Protein AF-A0A7Y2H8W0-F1 (afdb_monomer_lite)

Sequence (73 aa):
MTKNVGVVDRIIRFVAMDLLLGFTLMGFEIPGYLTNICFIISIYLGFTVLFGLSPIYHFLKISTIEESGDPID

pLDDT: mean 70.59, std 15.33, range [38.0, 90.75]

Radius of gyration: 16.25 Å; chains: 1; bounding box: 34×17×56 Å

Structure (mmCIF, N/CA/C/O backbone):
data_AF-A0A7Y2H8W0-F1
#
_entry.id   AF-A0A7Y2H8W0-F1
#
loop_
_atom_site.group_PDB
_atom_site.id
_atom_site.type_symbol
_atom_site.label_atom_id
_atom_site.label_alt_id
_atom_site.label_comp_id
_atom_site.label_asym_id
_atom_site.label_entity_id
_atom_site.label_seq_id
_atom_site.pdbx_PDB_ins_code
_atom_site.Cartn_x
_atom_site.Cartn_y
_atom_site.Cartn_z
_atom_site.occupancy
_atom_site.B_iso_or_equiv
_atom_site.auth_seq_id
_atom_site.auth_comp_id
_atom_site.auth_asym_id
_atom_site.auth_atom_id
_atom_site.pdbx_PDB_model_num
ATOM 1 N N . MET A 1 1 ? -22.385 6.335 17.713 1.00 38.00 1 MET A N 1
ATOM 2 C CA . MET A 1 1 ? -22.475 5.824 16.325 1.00 38.00 1 MET A CA 1
ATOM 3 C C . MET A 1 1 ? -21.082 5.935 15.706 1.00 38.00 1 MET A C 1
ATOM 5 O O . MET A 1 1 ? -20.801 6.886 15.000 1.00 38.00 1 MET A O 1
ATOM 9 N N . THR A 1 2 ? -20.165 5.039 16.084 1.00 44.50 2 THR A N 1
ATOM 10 C CA . THR A 1 2 ? -18.706 5.215 15.871 1.00 44.50 2 THR A CA 1
ATOM 11 C C . THR A 1 2 ? -17.996 3.944 15.390 1.00 44.50 2 THR A C 1
ATOM 13 O O . THR A 1 2 ? -16.788 3.958 15.200 1.00 44.50 2 THR A O 1
ATOM 16 N N . LYS A 1 3 ? -18.731 2.855 15.119 1.00 50.03 3 LYS A N 1
ATOM 17 C CA . LYS A 1 3 ? -18.147 1.548 14.763 1.00 50.03 3 LYS A CA 1
ATOM 18 C C . LYS A 1 3 ? -17.746 1.383 13.287 1.00 50.03 3 LYS A C 1
ATOM 20 O O . LYS A 1 3 ? -17.028 0.454 12.967 1.00 50.03 3 LYS A O 1
ATOM 25 N N . ASN A 1 4 ? -18.138 2.288 12.383 1.00 56.09 4 ASN A N 1
ATOM 26 C CA . ASN A 1 4 ? -17.920 2.079 10.938 1.00 56.09 4 ASN A CA 1
ATOM 27 C C . ASN A 1 4 ? -16.718 2.827 10.341 1.00 56.09 4 ASN A C 1
ATOM 29 O O . ASN A 1 4 ? -16.387 2.598 9.181 1.00 56.09 4 ASN A O 1
ATOM 33 N N . VAL A 1 5 ? -16.051 3.710 11.093 1.00 61.81 5 VAL A N 1
ATOM 34 C CA . VAL A 1 5 ? -14.961 4.537 10.538 1.00 61.81 5 VAL A CA 1
ATOM 35 C C . VAL A 1 5 ? -13.742 3.683 10.162 1.00 61.81 5 VAL A C 1
ATOM 37 O O . VAL A 1 5 ? -13.171 3.883 9.094 1.00 61.81 5 VAL A O 1
ATOM 40 N N . GLY A 1 6 ? -13.390 2.682 10.979 1.00 66.38 6 GLY A N 1
ATOM 41 C CA . GLY A 1 6 ? -12.259 1.789 10.697 1.00 66.38 6 GLY A CA 1
ATOM 42 C C . GLY A 1 6 ? -12.486 0.877 9.487 1.00 66.38 6 GLY A C 1
ATOM 43 O O . GLY A 1 6 ? -11.574 0.667 8.690 1.00 66.38 6 GLY A O 1
ATOM 44 N N . VAL A 1 7 ? -13.712 0.374 9.304 1.00 71.69 7 VAL A N 1
ATOM 45 C CA . VAL A 1 7 ? -14.068 -0.484 8.159 1.00 71.69 7 VAL A CA 1
ATOM 46 C C . VAL A 1 7 ? -14.037 0.306 6.851 1.00 71.69 7 VAL A C 1
ATOM 48 O O . VAL A 1 7 ? -13.453 -0.153 5.872 1.00 71.69 7 VAL A O 1
ATOM 51 N N . VAL A 1 8 ? -14.614 1.511 6.837 1.00 76.75 8 VAL A N 1
ATOM 52 C CA . VAL A 1 8 ? -14.621 2.376 5.647 1.00 76.75 8 VAL A CA 1
ATOM 53 C C . VAL A 1 8 ? -13.196 2.771 5.242 1.00 76.75 8 VAL A C 1
ATOM 55 O O . VAL A 1 8 ? -12.866 2.704 4.060 1.00 76.75 8 VAL A O 1
ATOM 58 N N . ASP A 1 9 ? -12.323 3.100 6.198 1.00 76.62 9 ASP A N 1
ATOM 59 C CA . ASP A 1 9 ? -10.911 3.403 5.922 1.00 76.62 9 ASP A CA 1
ATOM 60 C C . ASP A 1 9 ? -10.161 2.206 5.307 1.00 76.62 9 ASP A C 1
ATOM 62 O O . ASP A 1 9 ? -9.453 2.358 4.308 1.00 76.62 9 ASP A O 1
ATOM 66 N N . ARG A 1 10 ? -10.374 0.989 5.829 1.00 77.81 10 ARG A N 1
ATOM 67 C CA . ARG A 1 10 ? -9.785 -0.232 5.249 1.00 77.81 10 ARG A CA 1
ATOM 68 C C . ARG A 1 10 ? -10.264 -0.480 3.818 1.00 77.81 10 ARG A C 1
ATOM 70 O O . ARG A 1 10 ? -9.454 -0.865 2.979 1.00 77.81 10 ARG A O 1
ATOM 77 N N . ILE A 1 11 ? -11.538 -0.216 3.518 1.00 83.44 11 ILE A N 1
ATOM 78 C CA . ILE A 1 11 ? -12.083 -0.332 2.156 1.00 83.44 11 ILE A CA 1
ATOM 79 C C . ILE A 1 11 ? -11.416 0.682 1.220 1.00 83.44 11 ILE A C 1
ATOM 81 O O . ILE A 1 11 ? -10.992 0.311 0.129 1.00 83.44 11 ILE A O 1
ATOM 85 N N . ILE A 1 12 ? -11.257 1.939 1.646 1.00 85.38 12 ILE A N 1
ATOM 86 C CA . ILE A 1 12 ? -10.589 2.973 0.838 1.00 85.38 12 ILE A CA 1
ATOM 87 C C . ILE A 1 12 ? -9.140 2.569 0.529 1.00 85.38 12 ILE A C 1
ATOM 89 O O . ILE A 1 12 ? -8.702 2.673 -0.617 1.00 85.38 12 ILE A O 1
ATOM 93 N N . ARG A 1 13 ? -8.400 2.056 1.520 1.00 85.94 13 ARG A N 1
ATOM 94 C CA . ARG A 1 13 ? -7.022 1.569 1.326 1.00 85.94 13 ARG A CA 1
ATOM 95 C C . ARG A 1 13 ? -6.949 0.363 0.398 1.00 85.94 13 ARG A C 1
ATOM 97 O O . ARG A 1 13 ? -6.023 0.283 -0.403 1.00 85.94 13 ARG A O 1
ATOM 104 N N . PHE A 1 14 ? -7.916 -0.547 0.490 1.00 86.38 14 PHE A N 1
ATOM 105 C CA . PHE A 1 14 ? -8.013 -1.695 -0.405 1.00 86.38 14 PHE A CA 1
ATOM 106 C C . PHE A 1 14 ? -8.242 -1.252 -1.856 1.00 86.38 14 PHE A C 1
ATOM 108 O O . PHE A 1 14 ? -7.521 -1.689 -2.747 1.00 86.38 14 PHE A O 1
ATOM 115 N N . VAL A 1 15 ? -9.169 -0.319 -2.086 1.00 89.25 15 VAL A N 1
ATOM 116 C CA . VAL A 1 15 ? -9.427 0.251 -3.419 1.00 89.25 15 VAL A CA 1
ATOM 117 C C . VAL A 1 15 ? -8.195 0.989 -3.955 1.00 89.25 15 VAL A C 1
ATOM 119 O O . VAL A 1 15 ? -7.847 0.838 -5.122 1.00 89.25 15 VAL A O 1
ATOM 122 N N . ALA A 1 16 ? -7.491 1.752 -3.113 1.00 87.19 16 ALA A N 1
ATOM 123 C CA . ALA A 1 16 ? -6.258 2.434 -3.510 1.00 87.19 16 ALA A CA 1
ATOM 124 C C . ALA A 1 16 ? -5.135 1.451 -3.889 1.00 87.19 16 ALA A C 1
ATOM 126 O O . ALA A 1 16 ? -4.426 1.681 -4.868 1.00 87.19 16 ALA A O 1
ATOM 127 N N . MET A 1 17 ? -4.986 0.355 -3.137 1.00 90.75 17 MET A N 1
ATOM 128 C CA . MET A 1 17 ? -4.046 -0.723 -3.455 1.00 90.75 17 MET A CA 1
ATOM 129 C C . MET A 1 17 ? -4.373 -1.362 -4.809 1.00 90.75 17 MET A C 1
ATOM 131 O O . MET A 1 17 ? -3.478 -1.525 -5.634 1.00 90.75 17 MET A O 1
ATOM 135 N N . ASP A 1 18 ? -5.641 -1.705 -5.038 1.00 87.19 18 ASP A N 1
ATOM 136 C CA . ASP A 1 18 ? -6.096 -2.346 -6.274 1.00 87.19 18 ASP A CA 1
ATOM 137 C C . ASP A 1 18 ? -5.873 -1.447 -7.499 1.00 87.19 18 ASP A C 1
ATOM 139 O O . ASP A 1 18 ? -5.309 -1.881 -8.502 1.00 87.19 18 ASP A O 1
ATOM 143 N N . LEU A 1 19 ? -6.193 -0.152 -7.383 1.00 87.88 19 LEU A N 1
ATOM 144 C CA . LEU A 1 19 ? -5.932 0.834 -8.434 1.00 87.88 19 LEU A CA 1
ATOM 145 C C . LEU A 1 19 ? -4.438 0.951 -8.754 1.00 87.88 19 LEU A C 1
ATOM 147 O O . LEU A 1 19 ? -4.066 0.943 -9.926 1.00 87.88 19 LEU A O 1
ATOM 151 N N . LEU A 1 20 ? -3.573 1.044 -7.739 1.00 87.62 20 LEU A N 1
ATOM 152 C CA . LEU A 1 20 ? -2.126 1.150 -7.947 1.00 87.62 20 LEU A CA 1
ATOM 153 C C . LEU A 1 20 ? -1.545 -0.111 -8.595 1.00 87.62 20 LEU A C 1
ATOM 155 O O . LEU A 1 20 ? -0.743 0.005 -9.522 1.00 87.62 20 LEU A O 1
ATOM 159 N N . LEU A 1 21 ? -1.979 -1.301 -8.171 1.00 85.12 21 LEU A N 1
ATOM 160 C CA . LEU A 1 21 ? -1.597 -2.557 -8.818 1.00 85.12 21 LEU A CA 1
ATOM 161 C C . LEU A 1 21 ? -2.085 -2.601 -10.269 1.00 85.12 21 LEU A C 1
ATOM 163 O O . LEU A 1 21 ? -1.301 -2.916 -11.164 1.00 85.12 21 LEU A O 1
ATOM 167 N N . GLY A 1 22 ? -3.331 -2.202 -10.524 1.00 82.12 22 GLY A N 1
ATOM 168 C CA . GLY A 1 22 ? -3.882 -2.066 -11.871 1.00 82.12 22 GLY A CA 1
ATOM 169 C C . GLY A 1 22 ? -3.039 -1.145 -12.756 1.00 82.12 22 GLY A C 1
ATOM 170 O O . GLY A 1 22 ? -2.682 -1.530 -13.867 1.00 82.12 22 GLY A O 1
ATOM 171 N N . PHE A 1 23 ? -2.621 0.017 -12.244 1.00 79.69 23 PHE A N 1
ATOM 172 C CA . PHE A 1 23 ? -1.711 0.927 -12.948 1.00 79.69 23 PHE A CA 1
ATOM 173 C C . PHE A 1 23 ? -0.355 0.284 -13.262 1.00 79.69 23 PHE A C 1
ATOM 175 O O . PHE A 1 23 ? 0.164 0.475 -14.362 1.00 79.69 23 PHE A O 1
ATOM 182 N N . THR A 1 24 ? 0.212 -0.495 -12.334 1.00 79.44 24 THR A N 1
ATOM 183 C CA . THR A 1 24 ? 1.483 -1.201 -12.578 1.00 79.44 24 THR A CA 1
ATOM 184 C C . THR A 1 24 ? 1.356 -2.336 -13.597 1.00 79.44 24 THR A C 1
ATOM 186 O O . THR A 1 24 ? 2.299 -2.585 -14.343 1.00 79.44 24 THR A O 1
ATOM 189 N N . LEU A 1 25 ? 0.203 -3.011 -13.656 1.00 76.69 25 LEU A N 1
ATOM 190 C CA . LEU A 1 25 ? -0.023 -4.185 -14.505 1.00 76.69 25 LEU A CA 1
ATOM 191 C C . LEU A 1 25 ? -0.534 -3.835 -15.905 1.00 76.69 25 LEU A C 1
ATOM 193 O O . LEU A 1 25 ? -0.235 -4.555 -16.853 1.00 76.69 25 LEU A O 1
ATOM 197 N N . MET A 1 26 ? -1.273 -2.732 -16.062 1.00 74.19 26 MET A N 1
ATOM 198 C CA . MET A 1 26 ? -1.809 -2.302 -17.361 1.00 74.19 26 MET A CA 1
ATOM 199 C C . MET A 1 26 ? -0.742 -1.768 -18.326 1.00 74.19 26 MET A C 1
ATOM 201 O O . MET A 1 26 ? -1.074 -1.411 -19.452 1.00 74.19 26 MET A O 1
ATOM 205 N N . GLY A 1 27 ? 0.533 -1.735 -17.924 1.00 62.66 27 GLY A N 1
ATOM 206 C CA . GLY A 1 27 ? 1.626 -1.436 -18.844 1.00 62.66 27 GLY A CA 1
ATOM 207 C C . GLY A 1 27 ? 1.576 -0.018 -19.406 1.00 62.66 27 GLY A C 1
ATOM 208 O O . GLY A 1 27 ? 2.049 0.204 -20.518 1.00 62.66 27 GLY A O 1
ATOM 209 N N . PHE A 1 28 ? 1.022 0.948 -18.657 1.00 64.19 28 PHE A N 1
ATOM 210 C CA . PHE A 1 28 ? 1.296 2.354 -18.950 1.00 64.19 28 PHE A CA 1
ATOM 211 C C . PHE A 1 28 ? 2.819 2.517 -19.029 1.00 64.19 28 PHE A C 1
ATOM 213 O O . PHE A 1 28 ? 3.533 1.946 -18.201 1.00 64.19 28 PHE A O 1
ATOM 220 N N . GLU A 1 29 ? 3.314 3.273 -20.014 1.00 70.00 29 GLU A N 1
ATOM 221 C CA . GLU A 1 29 ? 4.738 3.607 -20.178 1.00 70.00 29 GLU A CA 1
ATOM 222 C C . GLU A 1 29 ? 5.201 4.557 -19.063 1.00 70.00 29 GLU A C 1
ATOM 224 O O . GLU A 1 29 ? 5.631 5.690 -19.270 1.00 70.00 29 GLU A O 1
ATOM 229 N N . ILE A 1 30 ? 5.042 4.112 -17.826 1.00 70.25 30 ILE A N 1
ATOM 230 C CA . ILE A 1 30 ? 5.513 4.791 -16.650 1.00 70.25 30 ILE A CA 1
ATOM 231 C C . ILE A 1 30 ? 7.001 4.444 -16.525 1.00 70.25 30 ILE A C 1
ATOM 233 O O . ILE A 1 30 ? 7.371 3.271 -16.646 1.00 70.25 30 ILE A O 1
ATOM 237 N N . PRO A 1 31 ? 7.878 5.428 -16.266 1.00 82.19 31 PRO A N 1
ATOM 238 C CA . PRO A 1 31 ? 9.272 5.152 -15.964 1.00 82.19 31 PRO A CA 1
ATOM 239 C C . PRO A 1 31 ? 9.394 4.072 -14.880 1.00 82.19 31 PRO A C 1
ATOM 241 O O . PRO A 1 31 ? 8.746 4.169 -13.838 1.00 82.19 31 PRO A O 1
ATOM 244 N N . GLY A 1 32 ? 10.240 3.059 -15.094 1.00 80.56 32 GLY A N 1
ATOM 245 C CA . GLY A 1 32 ? 10.279 1.865 -14.235 1.00 80.56 32 GLY A CA 1
ATOM 246 C C . GLY A 1 32 ? 10.516 2.146 -12.743 1.00 80.56 32 GLY A C 1
ATOM 247 O O . GLY A 1 32 ? 10.040 1.399 -11.890 1.00 80.56 32 GLY A O 1
ATOM 248 N N . TYR A 1 33 ? 11.182 3.256 -12.400 1.00 82.19 33 TYR A N 1
ATOM 249 C CA . TYR A 1 33 ? 11.329 3.682 -11.004 1.00 82.19 33 TYR A CA 1
ATOM 250 C C . TYR A 1 33 ? 9.981 4.021 -10.350 1.00 82.19 33 TYR A C 1
ATOM 252 O O . TYR A 1 33 ? 9.776 3.711 -9.180 1.00 82.19 33 TYR A O 1
ATOM 260 N N . LEU A 1 34 ? 9.049 4.622 -11.092 1.00 83.12 34 LEU A N 1
ATOM 261 C CA . LEU A 1 34 ? 7.735 4.995 -10.581 1.00 83.12 34 LEU A CA 1
ATOM 262 C C . LEU A 1 34 ? 6.850 3.753 -10.436 1.00 83.12 34 LEU A C 1
ATOM 264 O O . LEU A 1 34 ? 6.159 3.628 -9.433 1.00 83.12 34 LEU A O 1
ATOM 268 N N . THR A 1 35 ? 6.948 2.792 -11.362 1.00 83.62 35 THR A N 1
ATOM 269 C CA . THR A 1 35 ? 6.293 1.478 -11.242 1.00 83.62 35 THR A CA 1
ATOM 270 C C . THR A 1 35 ? 6.732 0.760 -9.967 1.00 83.62 35 THR A C 1
ATOM 272 O O . THR A 1 35 ? 5.893 0.277 -9.208 1.00 83.62 35 THR A O 1
ATOM 275 N N . ASN A 1 36 ? 8.036 0.7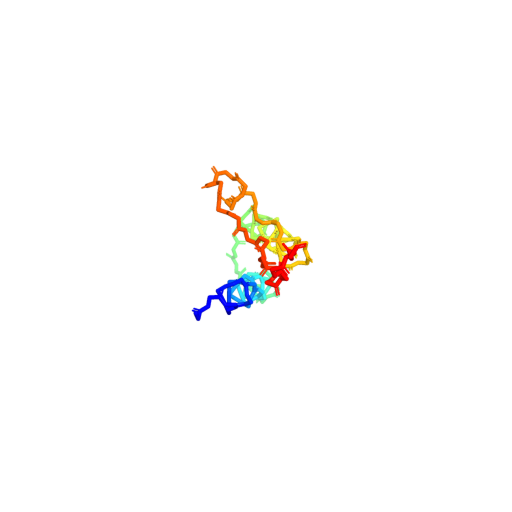63 -9.672 1.00 84.06 36 ASN A N 1
ATOM 276 C CA . ASN A 1 36 ? 8.568 0.190 -8.435 1.00 84.06 36 ASN A CA 1
ATOM 277 C C . ASN A 1 36 ? 8.047 0.920 -7.187 1.00 84.06 36 ASN A C 1
ATOM 279 O O . ASN A 1 36 ? 7.683 0.271 -6.209 1.00 84.06 36 ASN A O 1
ATOM 283 N N . ILE A 1 37 ? 7.961 2.255 -7.216 1.00 87.75 37 ILE A N 1
ATOM 284 C CA . ILE A 1 37 ? 7.388 3.044 -6.115 1.00 87.75 37 ILE A CA 1
ATOM 285 C C . ILE A 1 37 ? 5.906 2.696 -5.910 1.00 87.75 37 ILE A C 1
ATOM 287 O O . ILE A 1 37 ? 5.503 2.406 -4.785 1.00 87.75 37 ILE A O 1
ATOM 291 N N . CYS A 1 38 ? 5.103 2.662 -6.976 1.00 86.69 38 CYS A N 1
ATOM 292 C CA . CYS A 1 38 ? 3.691 2.274 -6.918 1.00 86.69 38 CYS A CA 1
ATOM 293 C C . CYS A 1 38 ? 3.511 0.860 -6.355 1.00 86.69 38 CYS A C 1
ATOM 295 O O . CYS A 1 38 ? 2.626 0.632 -5.529 1.00 86.69 38 CYS A O 1
ATOM 297 N N . PHE A 1 39 ? 4.379 -0.075 -6.739 1.00 85.00 39 PHE A N 1
ATOM 298 C CA . PHE A 1 39 ? 4.362 -1.439 -6.223 1.00 85.00 39 PHE A CA 1
ATOM 299 C C . PHE A 1 39 ? 4.682 -1.496 -4.720 1.00 85.00 39 PHE A C 1
ATOM 301 O O . PHE A 1 39 ? 3.942 -2.112 -3.954 1.00 85.00 39 PHE A O 1
ATOM 308 N N . ILE A 1 40 ? 5.722 -0.785 -4.267 1.00 88.50 40 ILE A N 1
ATOM 309 C CA . ILE A 1 40 ? 6.083 -0.687 -2.841 1.00 88.50 40 ILE A CA 1
ATOM 310 C C . ILE A 1 40 ? 4.933 -0.078 -2.023 1.00 88.50 40 ILE A C 1
ATOM 312 O O . ILE A 1 40 ? 4.581 -0.600 -0.964 1.00 88.50 40 ILE A O 1
ATOM 316 N N . ILE A 1 41 ? 4.314 0.998 -2.524 1.00 87.44 41 ILE A N 1
ATOM 317 C CA . ILE A 1 41 ? 3.162 1.645 -1.876 1.00 87.44 41 ILE A CA 1
ATOM 318 C C . ILE A 1 41 ? 1.970 0.683 -1.801 1.00 87.44 41 ILE A C 1
ATOM 320 O O . ILE A 1 41 ? 1.301 0.623 -0.771 1.00 87.44 41 ILE A O 1
ATOM 324 N N . SER A 1 42 ? 1.728 -0.100 -2.853 1.00 86.44 42 SER A N 1
ATOM 325 C CA . SER A 1 42 ? 0.644 -1.088 -2.883 1.00 86.44 42 SER A CA 1
ATOM 326 C C . SER A 1 42 ? 0.840 -2.172 -1.824 1.00 86.44 42 SER A C 1
ATOM 328 O O . SER A 1 42 ? -0.083 -2.465 -1.068 1.00 86.44 42 SER A O 1
ATOM 330 N N . ILE A 1 43 ? 2.057 -2.712 -1.696 1.00 85.94 43 ILE A N 1
ATOM 331 C CA . ILE A 1 43 ? 2.390 -3.685 -0.645 1.00 85.94 43 ILE A CA 1
ATOM 332 C C . ILE A 1 43 ? 2.128 -3.083 0.740 1.00 85.94 43 ILE A C 1
ATOM 334 O O . ILE A 1 43 ? 1.459 -3.704 1.567 1.00 85.94 43 ILE A O 1
ATOM 338 N N . TYR A 1 44 ? 2.605 -1.860 0.987 1.00 84.50 44 TYR A N 1
ATOM 339 C CA . TYR A 1 44 ? 2.384 -1.166 2.256 1.00 84.50 44 TYR A CA 1
ATOM 340 C C . TYR A 1 44 ? 0.891 -0.972 2.560 1.00 84.50 44 TYR A C 1
ATOM 342 O O . TYR A 1 44 ? 0.447 -1.257 3.674 1.00 84.50 44 TYR A O 1
ATOM 350 N N . LEU A 1 45 ? 0.094 -0.548 1.575 1.00 85.38 45 LEU A N 1
ATOM 351 C CA . LEU A 1 45 ? -1.356 -0.424 1.728 1.00 85.38 45 LEU A CA 1
ATOM 352 C C . LEU A 1 45 ? -2.000 -1.772 2.073 1.00 85.38 45 LEU A C 1
ATOM 354 O O . LEU A 1 45 ? -2.786 -1.827 3.020 1.00 85.38 45 LEU A O 1
ATOM 358 N N . GLY A 1 46 ? -1.603 -2.857 1.402 1.00 82.88 46 GLY A N 1
ATOM 359 C CA . GLY A 1 46 ? -2.060 -4.214 1.709 1.00 82.88 46 GLY A CA 1
ATOM 360 C C . GLY A 1 46 ? -1.789 -4.620 3.161 1.00 82.88 46 GLY A C 1
ATOM 361 O O . GLY A 1 46 ? -2.693 -5.095 3.851 1.00 82.88 46 GLY A O 1
ATOM 362 N N . PHE A 1 47 ? -0.589 -4.335 3.680 1.00 81.50 47 PHE A N 1
ATOM 363 C CA . PHE A 1 47 ? -0.279 -4.541 5.100 1.00 81.50 47 PHE A CA 1
ATOM 364 C C . PHE A 1 47 ? -1.200 -3.727 6.019 1.00 81.50 47 PHE A C 1
ATOM 366 O O . PHE A 1 47 ? -1.715 -4.261 7.002 1.00 81.50 47 PHE A O 1
ATOM 373 N N . THR A 1 48 ? -1.467 -2.458 5.698 1.00 78.38 48 THR A N 1
ATOM 374 C CA . THR A 1 48 ? -2.358 -1.628 6.530 1.00 78.38 48 THR A CA 1
ATOM 375 C C . THR A 1 48 ? -3.818 -2.092 6.514 1.00 78.38 48 THR A C 1
ATOM 377 O O . THR A 1 48 ? -4.518 -1.904 7.508 1.00 78.38 48 THR A O 1
ATOM 380 N N . VAL A 1 49 ? -4.274 -2.733 5.431 1.00 77.94 49 VAL A N 1
ATOM 381 C CA . VAL A 1 49 ? -5.611 -3.342 5.349 1.00 77.94 49 VAL A CA 1
ATOM 382 C C . VAL A 1 49 ? -5.689 -4.601 6.216 1.00 77.94 49 VAL A C 1
ATOM 384 O O . VAL A 1 49 ? -6.627 -4.735 7.000 1.00 77.94 49 VAL A O 1
ATOM 387 N N . LEU A 1 50 ? -4.701 -5.499 6.106 1.00 73.88 50 LEU A N 1
ATOM 388 C CA . LEU A 1 50 ? -4.692 -6.793 6.800 1.00 73.88 50 LEU A CA 1
ATOM 389 C C . LEU A 1 50 ? -4.537 -6.657 8.316 1.00 73.88 50 LEU A C 1
ATOM 391 O O . LEU A 1 50 ? -5.262 -7.294 9.074 1.00 73.88 50 LEU A O 1
ATOM 395 N N . PHE A 1 51 ? -3.597 -5.826 8.762 1.00 70.31 51 PHE A N 1
ATOM 396 C CA . PHE A 1 51 ? -3.277 -5.708 10.183 1.00 70.31 51 PHE A CA 1
ATOM 397 C C . PHE A 1 51 ? -4.126 -4.658 10.898 1.00 70.31 51 PHE A C 1
ATOM 399 O O . PHE A 1 51 ? -4.064 -4.559 12.119 1.00 70.31 51 PHE A O 1
ATOM 406 N N . GLY A 1 52 ? -4.887 -3.834 10.165 1.00 62.38 52 GLY A N 1
ATOM 407 C CA . GLY A 1 52 ? -5.668 -2.730 10.734 1.00 62.38 52 GLY A CA 1
ATOM 408 C C . GLY A 1 52 ? -4.831 -1.663 11.455 1.00 62.38 52 GLY A C 1
ATOM 409 O O . GLY A 1 52 ? -5.381 -0.703 11.986 1.00 62.38 52 GLY A O 1
ATOM 410 N N . LEU A 1 53 ? -3.508 -1.818 11.466 1.00 59.91 53 LEU A N 1
ATOM 411 C CA . LEU A 1 53 ? -2.540 -0.923 12.067 1.00 59.91 53 LEU A CA 1
ATOM 412 C C . LEU A 1 53 ? -2.039 0.003 10.969 1.00 59.91 53 LEU A C 1
ATOM 414 O O . LEU A 1 53 ? -1.174 -0.361 10.172 1.00 59.91 53 LEU A O 1
ATOM 41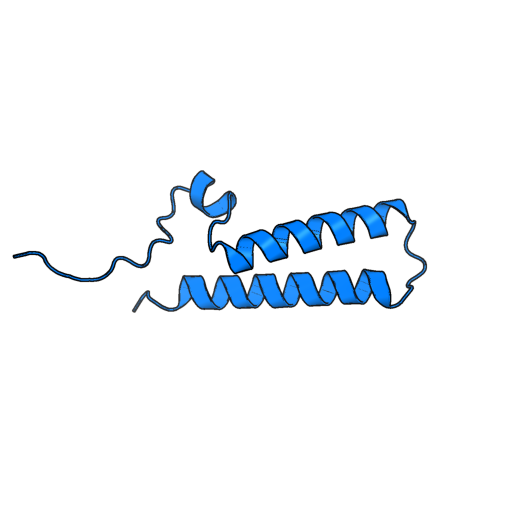8 N N . SER A 1 54 ? -2.576 1.220 10.916 1.00 63.19 54 SER A N 1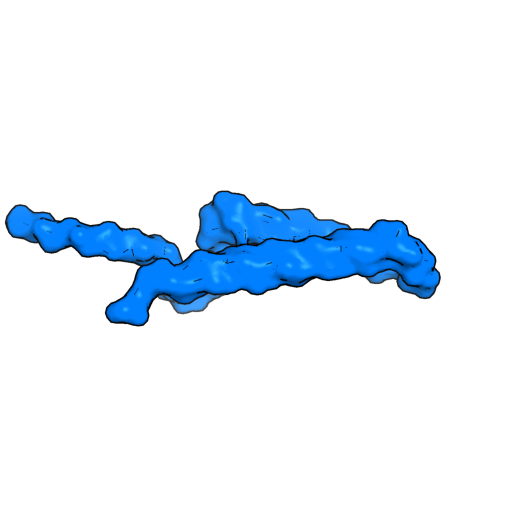
ATOM 419 C CA . SER A 1 54 ? -1.892 2.269 10.170 1.00 63.19 54 SER A CA 1
ATOM 420 C C . SER A 1 54 ? -0.883 2.957 11.089 1.00 63.19 54 SER A C 1
ATOM 422 O O . SER A 1 54 ? -1.285 3.473 12.136 1.00 63.19 54 SER A O 1
ATOM 424 N N . PRO A 1 55 ? 0.394 3.069 10.685 1.00 61.25 55 PRO A N 1
ATOM 425 C CA . PRO A 1 55 ? 1.383 3.904 11.368 1.00 61.25 55 PRO A CA 1
ATOM 426 C C . PRO A 1 55 ? 0.890 5.335 11.592 1.00 61.25 55 PRO A C 1
ATOM 428 O O . PRO A 1 55 ? 1.250 5.960 12.580 1.00 61.25 55 PRO A O 1
ATOM 431 N N . ILE A 1 56 ? 0.016 5.828 10.708 1.00 62.88 56 ILE A N 1
ATOM 432 C CA . ILE A 1 56 ? -0.630 7.137 10.816 1.00 62.88 56 ILE A CA 1
ATOM 433 C C . ILE A 1 56 ? -1.528 7.205 12.058 1.00 62.88 56 ILE A C 1
ATOM 435 O O . ILE A 1 56 ? -1.464 8.184 12.788 1.00 62.88 56 ILE A O 1
ATOM 439 N N . TYR A 1 57 ? -2.314 6.168 12.359 1.00 60.41 57 TYR A N 1
ATOM 440 C CA . TYR A 1 57 ? -3.152 6.141 13.566 1.00 60.41 57 TYR A CA 1
ATOM 441 C C . TYR A 1 57 ? -2.326 5.993 14.841 1.00 60.41 57 TYR A C 1
ATOM 443 O O . TYR A 1 57 ? -2.624 6.647 15.838 1.00 60.41 57 TYR A O 1
ATOM 451 N N . HIS A 1 58 ? -1.247 5.208 14.782 1.00 60.94 58 HIS A N 1
ATOM 452 C CA . HIS A 1 58 ? -0.278 5.117 15.873 1.00 60.94 58 HIS A CA 1
ATOM 453 C C . HIS A 1 58 ? 0.406 6.471 16.133 1.00 60.94 58 HIS A C 1
ATOM 455 O O . HIS A 1 58 ? 0.519 6.903 17.277 1.00 60.94 58 HIS A O 1
ATOM 461 N N . PHE A 1 59 ? 0.793 7.187 15.073 1.00 58.47 59 PHE A N 1
ATOM 462 C CA . PHE A 1 59 ? 1.412 8.510 15.161 1.00 58.47 59 PHE A CA 1
ATOM 463 C C . PHE A 1 59 ? 0.436 9.585 15.656 1.00 58.47 59 PHE A C 1
ATOM 465 O O . PHE A 1 59 ? 0.790 10.414 16.490 1.00 58.47 59 PHE A O 1
ATOM 472 N N . LEU A 1 60 ? -0.813 9.543 15.191 1.00 60.50 60 LEU A N 1
ATOM 473 C CA . LEU A 1 60 ? -1.873 10.460 15.611 1.00 60.50 60 LEU A CA 1
ATOM 474 C C . LEU A 1 60 ? -2.463 10.108 16.988 1.00 60.50 60 LEU A C 1
ATOM 476 O O . LEU A 1 60 ? -3.347 10.823 17.456 1.00 60.50 60 LEU A O 1
ATOM 480 N N . LYS A 1 61 ? -1.998 9.029 17.642 1.00 57.12 61 LYS A N 1
ATOM 481 C CA . LYS A 1 61 ? -2.558 8.484 18.896 1.00 57.12 61 LYS A CA 1
ATOM 482 C C . LYS A 1 61 ? -4.079 8.283 18.844 1.00 57.12 61 LYS A C 1
ATOM 484 O O . LYS A 1 61 ? -4.760 8.359 19.865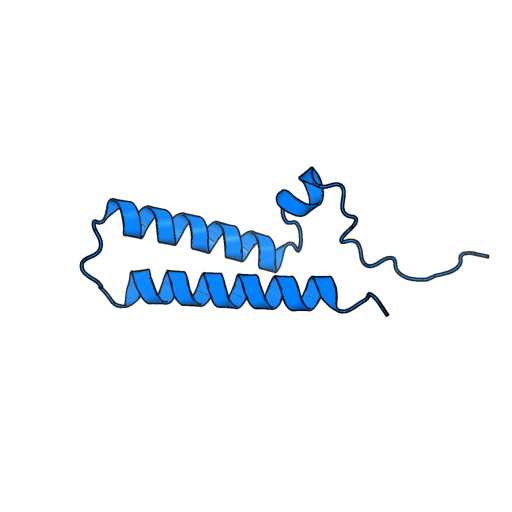 1.00 57.12 61 LYS A O 1
ATOM 489 N N . ILE A 1 62 ? -4.627 8.032 17.658 1.00 57.69 62 ILE A N 1
ATOM 490 C CA . ILE A 1 62 ? -6.051 7.751 17.500 1.00 57.69 62 ILE A CA 1
ATOM 491 C C . ILE A 1 62 ? -6.223 6.264 17.790 1.00 57.69 62 ILE A C 1
ATOM 493 O O . ILE A 1 62 ? -5.745 5.420 17.028 1.00 57.69 62 ILE A O 1
ATOM 497 N N . SER A 1 63 ? -6.886 5.950 18.906 1.00 48.59 63 SER A N 1
ATOM 498 C CA . SER A 1 63 ? -7.325 4.586 19.191 1.00 48.59 63 SER A CA 1
ATOM 499 C C . SER A 1 63 ? -8.275 4.149 18.078 1.00 48.59 63 SER A C 1
ATOM 501 O O . SER A 1 63 ? -9.405 4.617 17.978 1.00 48.59 63 SER A O 1
ATOM 503 N N . THR A 1 64 ? -7.776 3.293 17.191 1.00 52.41 64 THR A N 1
ATOM 504 C CA . THR A 1 64 ? -8.577 2.565 16.195 1.00 52.41 64 THR A CA 1
ATOM 505 C C . THR A 1 64 ? -9.015 1.205 16.723 1.00 52.41 64 THR A C 1
ATOM 507 O O . THR A 1 64 ? -9.687 0.462 16.011 1.00 52.41 64 THR A O 1
ATOM 510 N N . ILE A 1 65 ? -8.653 0.894 17.975 1.00 50.56 65 ILE A N 1
ATOM 511 C CA . ILE A 1 65 ? -9.259 -0.193 18.726 1.00 50.56 65 ILE A CA 1
ATOM 512 C C . ILE A 1 65 ? -10.715 0.218 18.878 1.00 50.56 65 ILE A C 1
ATOM 514 O O . ILE A 1 65 ? -11.036 1.165 19.594 1.00 50.56 65 ILE A O 1
ATOM 518 N N . GLU A 1 66 ? -11.575 -0.450 18.116 1.00 51.88 66 GLU A N 1
ATOM 519 C CA . GLU A 1 66 ? -12.994 -0.541 18.403 1.00 51.88 66 GLU A CA 1
ATOM 520 C C . GLU A 1 66 ? -13.089 -0.934 19.876 1.00 51.88 66 GLU A C 1
ATOM 522 O O . GLU A 1 66 ? -12.874 -2.094 20.215 1.00 51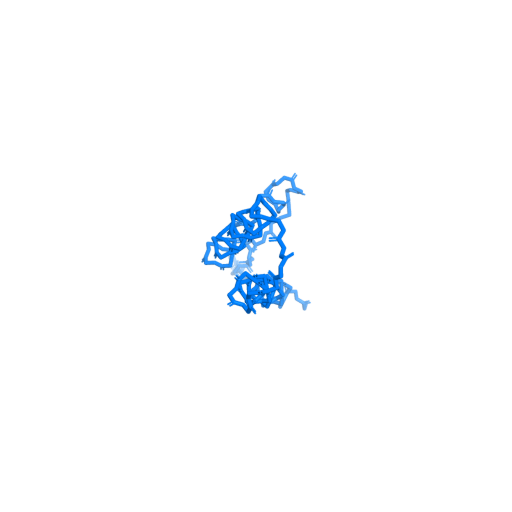.88 66 GLU A O 1
ATOM 527 N N . GLU A 1 67 ? -13.294 0.045 20.761 1.00 43.03 67 GLU A N 1
ATOM 528 C CA . GLU A 1 67 ? -13.615 -0.216 22.155 1.00 43.03 67 GLU A CA 1
ATOM 529 C C . GLU A 1 67 ? -14.840 -1.124 22.115 1.00 43.03 67 GLU A C 1
ATOM 531 O O . GLU A 1 67 ? -15.959 -0.719 21.769 1.00 43.03 67 GLU A O 1
ATOM 536 N N . SER A 1 68 ? -14.585 -2.405 22.373 1.00 40.38 68 SER A N 1
ATOM 537 C CA . SER A 1 68 ? -15.576 -3.349 22.826 1.00 40.38 68 SER A CA 1
ATOM 538 C C . SER A 1 68 ? -16.223 -2.677 24.022 1.00 40.38 68 SER A C 1
ATOM 540 O O . SER A 1 68 ? -15.627 -2.588 25.093 1.00 40.38 68 SER A O 1
ATOM 542 N N . GLY A 1 69 ? -17.401 -2.104 23.797 1.00 44.53 69 GLY A N 1
ATOM 543 C CA . GLY A 1 69 ? -18.281 -1.711 24.873 1.00 44.53 69 GLY A CA 1
ATOM 544 C C . GLY A 1 69 ? -18.675 -2.972 25.617 1.00 44.53 69 GLY A C 1
ATOM 545 O O . GLY A 1 69 ? -19.695 -3.558 25.289 1.00 44.53 69 GLY A O 1
ATOM 546 N N . ASP A 1 70 ? -17.848 -3.363 26.572 1.00 42.78 70 ASP A N 1
ATOM 547 C CA . ASP A 1 70 ? -18.304 -4.000 27.787 1.00 42.78 70 ASP A CA 1
ATOM 548 C C . ASP A 1 70 ? -18.121 -2.947 28.883 1.00 42.78 70 ASP A C 1
ATOM 550 O O . ASP A 1 70 ? -16.982 -2.586 29.200 1.00 42.78 70 ASP A O 1
ATOM 554 N N . PRO A 1 71 ? -19.208 -2.383 29.440 1.00 44.19 71 PRO A N 1
ATOM 555 C CA . PRO A 1 71 ? -19.105 -1.821 30.770 1.00 44.19 71 PRO A CA 1
ATOM 556 C C . PRO A 1 71 ? -18.761 -2.998 31.688 1.00 44.19 71 PRO A C 1
ATOM 558 O O . PRO A 1 71 ? -19.578 -3.890 31.900 1.00 44.19 71 PRO A O 1
ATOM 561 N N . ILE A 1 72 ? -17.513 -3.052 32.148 1.00 52.66 72 ILE A N 1
ATOM 562 C CA . ILE A 1 72 ? -17.151 -3.910 33.271 1.00 52.66 72 ILE A CA 1
ATOM 563 C C . ILE A 1 72 ? -17.714 -3.200 34.501 1.00 52.66 72 ILE A C 1
ATOM 565 O O . ILE A 1 72 ? -17.176 -2.172 34.920 1.00 52.66 72 ILE A O 1
ATOM 569 N N . ASP A 1 73 ? -18.849 -3.716 34.973 1.00 44.00 73 ASP A N 1
ATOM 570 C CA . ASP A 1 73 ? -19.359 -3.511 36.331 1.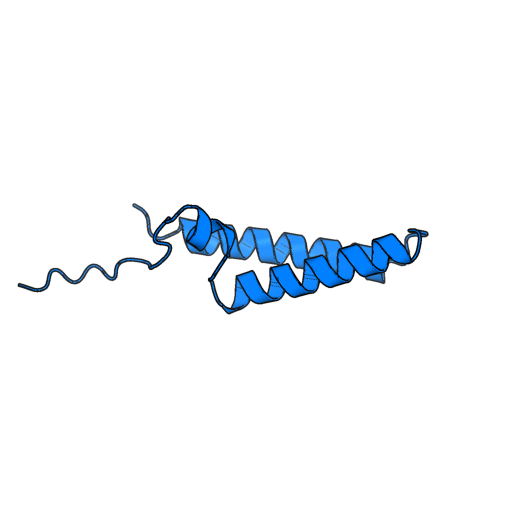00 44.00 73 ASP A CA 1
ATOM 571 C C . ASP A 1 73 ? -18.301 -3.888 37.387 1.00 44.00 73 ASP A C 1
ATOM 573 O O . ASP A 1 73 ? -17.568 -4.888 37.178 1.00 44.00 73 ASP A O 1
#

Foldseek 3Di:
DPLCPLVVVLVVLLVLLVVLVCVLPVPDVDDVVVSVVSPVSSVVSVVCSVVVDDVVCVVVVPPPPPPPPDPPD

Secondary structure (DSSP, 8-state):
--TTHHHHHHHHHHHHHHHHHHHHHTT----HHHHHHHHHHHHHHHHHHHH---HHHHHTT---S--------